Protein AF-A0A426WXV1-F1 (afdb_monomer)

pLDDT: mean 78.18, std 16.35, range [43.47, 95.5]

Sequence (151 aa):
MSLWDSTRVLRLRVAGAPTAARAALALLRAVDARAPWMRVPSIRDIFRPFGVYIMYGLHMAGPEGPRLMRSLCRLAHNAAVADENCAAVVAELGRGDPVRAAVPHWKRFSCEEDVWCMKRLSAGGDDAIHGDDWLASPATTDVIFVDPREF

Radius of gyration: 18.79 Å; Cα contacts (8 Å, |Δi|>4): 158; chains: 1; bounding box: 57×29×45 Å

Secondary structure (DSSP, 8-state):
-EEEE-TTT--B---S--HHHHHHHHHHHHHHHH-GGG-------TTS-BEEEEEES----STTHHHHHHHHHHHHHHHHHH-TTEEEEEE---TT-GGGGTS---TTTS-TT-------S--S-----SS--GGG-----S-----TT--

Mean predicted aligned error: 10.29 Å

Nearest PDB structures (foldseek):
  4eui-assembly1_C  TM=2.446E-01  e=1.240E+00  Homo sapiens
  4tru-assembly1_C  TM=2.749E-01  e=1.418E+00  Homo sapiens
  4z1t-assembly1_B  TM=2.520E-01  e=2.268E+00  Homo sapiens
  6bg6-assembly1_C  TM=2.443E-01  e=2.593E+00  Homo sapiens
  4etg-assembly1_C  TM=2.544E-01  e=2.593E+00  Homo sapiens

Solvent-accessible surface area (backbone atoms only — not comparable to full-atom values): 9735 Å² total; per-residue (Å²): 103,50,79,44,84,34,49,89,82,42,72,48,60,62,72,90,72,54,69,68,58,54,50,52,53,52,47,53,42,56,44,34,76,73,40,63,90,71,67,57,84,86,65,59,75,54,72,44,80,27,11,36,33,42,42,32,62,76,80,67,66,75,92,60,21,51,61,52,48,38,52,50,53,48,50,54,49,54,54,39,70,73,33,90,57,32,60,48,78,48,67,82,73,34,94,63,24,75,55,60,83,34,57,89,72,56,75,91,78,50,58,99,74,71,74,82,82,80,74,80,90,76,88,81,77,98,70,95,72,80,93,76,60,72,90,69,60,72,94,81,59,44,64,63,87,65,72,85,78,84,114

InterPro domains:
  IPR052810 Plant N-acetyltransferase [PTHR47370] (1-151)

Structure (mmCIF, N/CA/C/O backbone):
data_AF-A0A426WXV1-F1
#
_entry.id   AF-A0A426WXV1-F1
#
loop_
_atom_site.group_PDB
_atom_site.id
_atom_site.type_symbol
_atom_site.label_atom_id
_atom_site.label_alt_i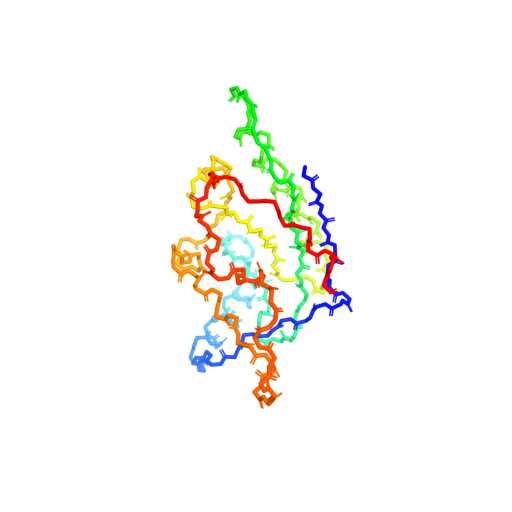d
_atom_site.label_comp_id
_atom_site.label_asym_id
_atom_site.label_entity_id
_atom_site.label_seq_id
_atom_site.pdbx_PDB_ins_code
_atom_site.Cartn_x
_atom_site.Cartn_y
_atom_site.Cartn_z
_atom_site.occupancy
_atom_site.B_iso_or_equiv
_atom_site.auth_seq_id
_atom_site.auth_comp_id
_atom_site.auth_asym_id
_atom_site.auth_atom_id
_atom_site.pdbx_PDB_model_num
ATOM 1 N N . MET A 1 1 ? 4.606 -8.515 -12.592 1.00 87.94 1 MET A N 1
ATOM 2 C CA . MET A 1 1 ? 3.983 -8.163 -11.302 1.00 87.94 1 MET A CA 1
ATOM 3 C C . MET A 1 1 ? 3.273 -9.375 -10.753 1.00 87.94 1 MET A C 1
ATOM 5 O O . MET A 1 1 ? 2.422 -9.930 -11.442 1.00 87.94 1 MET A O 1
ATOM 9 N N . SER A 1 2 ? 3.583 -9.705 -9.509 1.00 91.25 2 SER A N 1
ATOM 10 C CA . SER A 1 2 ? 2.858 -10.677 -8.702 1.00 91.25 2 SER A CA 1
ATOM 11 C C . SER A 1 2 ? 2.225 -9.970 -7.503 1.00 91.25 2 SER A C 1
ATOM 13 O O . SER A 1 2 ? 2.731 -8.946 -7.039 1.00 91.25 2 SER A O 1
ATOM 15 N N . LEU A 1 3 ? 1.102 -10.502 -7.025 1.00 93.69 3 LEU A N 1
ATOM 16 C CA . LEU A 1 3 ? 0.391 -10.013 -5.848 1.00 93.69 3 LEU A CA 1
ATOM 17 C C . LEU A 1 3 ? 0.352 -11.140 -4.823 1.00 93.69 3 LEU A C 1
ATOM 19 O O . LEU A 1 3 ? -0.181 -12.211 -5.111 1.00 93.69 3 LEU A O 1
ATOM 23 N N . TRP A 1 4 ? 0.940 -10.913 -3.656 1.00 93.00 4 TRP A N 1
ATOM 24 C CA . TRP A 1 4 ? 0.931 -11.878 -2.568 1.00 93.00 4 TRP A CA 1
ATOM 25 C C . TRP A 1 4 ? -0.047 -11.447 -1.479 1.00 93.00 4 TRP A C 1
ATOM 27 O O . TRP A 1 4 ? 0.044 -10.338 -0.950 1.00 93.00 4 TRP A O 1
ATOM 37 N N . ASP A 1 5 ? -0.978 -12.340 -1.150 1.00 93.50 5 ASP A N 1
ATOM 38 C CA . ASP A 1 5 ? -1.827 -12.222 0.029 1.00 93.50 5 ASP A CA 1
ATOM 39 C C . ASP A 1 5 ? -1.022 -12.619 1.272 1.00 93.50 5 ASP A C 1
ATOM 41 O O . ASP A 1 5 ? -0.830 -13.804 1.557 1.00 93.50 5 ASP A O 1
ATOM 45 N N . SER A 1 6 ? -0.556 -11.617 2.020 1.00 91.12 6 SER A N 1
ATOM 46 C CA . SER A 1 6 ? 0.135 -11.835 3.288 1.00 91.12 6 SER A CA 1
ATOM 47 C C . SER A 1 6 ? -0.796 -11.692 4.495 1.00 91.12 6 SER A C 1
ATOM 49 O O . SER A 1 6 ? -0.312 -11.704 5.623 1.00 91.12 6 SER A O 1
ATOM 51 N N . THR A 1 7 ? -2.118 -11.566 4.321 1.00 91.56 7 THR A N 1
ATOM 52 C CA . THR A 1 7 ? -3.062 -11.265 5.421 1.00 91.56 7 THR A CA 1
ATOM 53 C C . THR A 1 7 ? -3.122 -12.353 6.496 1.00 91.56 7 THR A C 1
ATOM 55 O O . THR A 1 7 ? -3.464 -12.082 7.652 1.00 91.56 7 THR A O 1
ATOM 58 N N . ARG A 1 8 ? -2.774 -13.590 6.126 1.00 88.00 8 ARG A N 1
ATOM 59 C CA . ARG A 1 8 ? -2.739 -14.753 7.025 1.00 88.00 8 ARG A CA 1
ATOM 60 C C . ARG A 1 8 ? -1.425 -14.900 7.785 1.00 88.00 8 ARG A C 1
ATOM 62 O O . ARG A 1 8 ? -1.417 -15.534 8.835 1.00 88.00 8 ARG A O 1
ATOM 69 N N . VAL A 1 9 ? -0.343 -14.337 7.255 1.00 88.75 9 VAL A N 1
ATOM 70 C CA . VAL A 1 9 ? 1.020 -14.514 7.779 1.00 88.75 9 VAL A CA 1
ATOM 71 C C . VAL A 1 9 ? 1.487 -13.258 8.512 1.00 88.75 9 VAL A C 1
ATOM 73 O O . VAL A 1 9 ? 2.048 -13.341 9.600 1.00 88.75 9 VAL A O 1
ATOM 76 N N . LEU A 1 10 ? 1.189 -12.081 7.959 1.00 85.25 10 LEU A N 1
ATOM 77 C CA . LEU A 1 10 ? 1.592 -10.784 8.483 1.00 85.25 10 LEU A CA 1
ATOM 78 C C . LEU A 1 10 ? 0.374 -10.005 8.977 1.00 85.25 10 LEU A C 1
ATOM 80 O O . LEU A 1 10 ? -0.579 -9.755 8.237 1.00 85.25 10 LEU A O 1
ATOM 84 N N . ARG A 1 11 ? 0.442 -9.565 10.237 1.00 89.56 11 ARG A N 1
ATOM 85 C CA . ARG A 1 11 ? -0.512 -8.615 10.813 1.00 89.56 11 ARG A CA 1
ATOM 86 C C . ARG A 1 11 ? 0.207 -7.373 11.293 1.00 89.56 11 ARG A C 1
ATOM 88 O O . ARG A 1 11 ? 1.046 -7.427 12.187 1.00 89.56 11 ARG A O 1
ATOM 95 N N . LEU A 1 12 ? -0.173 -6.248 10.713 1.00 87.50 12 LEU A N 1
ATOM 96 C CA . LEU A 1 12 ? 0.340 -4.933 11.041 1.00 87.50 12 LEU A CA 1
ATOM 97 C C . LEU A 1 12 ? -0.630 -4.215 11.974 1.00 87.50 12 LEU A C 1
ATOM 99 O O . LEU A 1 12 ? -1.838 -4.451 11.966 1.00 87.50 12 LEU A O 1
ATOM 103 N N . ARG A 1 13 ? -0.093 -3.315 12.793 1.00 85.69 13 ARG A N 1
ATOM 104 C CA . ARG A 1 13 ? -0.880 -2.411 13.629 1.00 85.69 13 ARG A CA 1
ATOM 105 C C . ARG A 1 13 ? -0.146 -1.092 13.756 1.00 85.69 13 ARG A C 1
ATOM 107 O O . ARG A 1 13 ? 1.021 -1.067 14.136 1.00 85.69 13 ARG A O 1
ATOM 114 N N . VAL A 1 14 ? -0.854 0.011 13.535 1.00 83.44 14 VAL A N 1
ATOM 115 C CA . VAL A 1 14 ? -0.291 1.339 13.785 1.00 83.44 14 VAL A CA 1
ATOM 116 C C . VAL A 1 14 ? -0.293 1.627 15.289 1.00 83.44 14 VAL A C 1
ATOM 118 O O . VAL A 1 14 ? -1.343 1.830 15.912 1.00 83.44 14 VAL A O 1
ATOM 121 N N . ALA A 1 15 ? 0.900 1.648 15.880 1.00 81.31 15 ALA A N 1
ATOM 122 C CA . ALA A 1 15 ? 1.138 2.079 17.254 1.00 81.31 15 ALA A CA 1
ATOM 123 C C . ALA A 1 15 ? 1.534 3.568 17.307 1.00 81.31 15 ALA A C 1
ATOM 125 O O . ALA A 1 15 ? 1.842 4.180 16.291 1.00 81.31 15 ALA A O 1
ATOM 126 N N . GLY A 1 16 ? 1.472 4.185 18.490 1.00 82.56 16 GLY A N 1
ATOM 127 C CA . GLY A 1 16 ? 1.998 5.545 18.702 1.00 82.56 16 GLY A CA 1
ATOM 128 C C . GLY A 1 16 ? 1.160 6.719 18.169 1.00 82.56 16 GLY A C 1
ATOM 129 O O . GLY A 1 16 ? 1.441 7.857 18.522 1.00 82.56 16 GLY A O 1
ATOM 130 N N . ALA A 1 17 ? 0.097 6.488 17.390 1.00 84.56 17 ALA A N 1
ATOM 131 C CA . ALA A 1 17 ? -0.767 7.583 16.931 1.00 84.56 17 ALA A CA 1
ATOM 132 C C . ALA A 1 17 ? -1.475 8.311 18.102 1.00 84.56 17 ALA A C 1
ATOM 134 O O . ALA A 1 17 ? -1.960 7.643 19.026 1.00 84.56 17 ALA A O 1
ATOM 135 N N . PRO A 1 18 ? -1.607 9.651 18.072 1.00 88.56 18 PRO A N 1
ATOM 136 C CA . PRO A 1 18 ? -2.327 10.393 19.104 1.00 88.56 18 PRO A CA 1
ATOM 137 C C . PRO A 1 18 ? -3.824 10.050 19.092 1.00 88.56 18 PRO A C 1
ATOM 139 O O . PRO A 1 18 ? -4.411 9.757 18.047 1.00 88.56 18 PRO A O 1
ATOM 142 N N . THR A 1 19 ? -4.471 10.099 20.260 1.00 88.62 19 THR A N 1
ATOM 143 C CA . THR A 1 19 ? -5.903 9.773 20.421 1.00 88.62 19 THR A CA 1
ATOM 144 C C . THR A 1 19 ? -6.798 10.642 19.542 1.00 88.62 19 THR A C 1
ATOM 146 O O . THR A 1 19 ? -7.729 10.122 18.929 1.00 88.62 19 THR A O 1
ATOM 149 N N . ALA A 1 20 ? -6.463 11.926 19.398 1.00 89.31 20 ALA A N 1
ATOM 150 C CA . ALA A 1 20 ? -7.153 12.850 18.503 1.00 89.31 20 ALA A CA 1
ATOM 151 C C . ALA A 1 20 ? -7.119 12.384 17.036 1.00 89.31 20 ALA A C 1
ATOM 153 O O . ALA A 1 20 ? -8.150 12.393 16.368 1.00 89.31 20 ALA A O 1
ATOM 154 N N . ALA A 1 21 ? -5.973 11.895 16.545 1.00 87.25 21 ALA A N 1
ATOM 155 C CA . ALA A 1 21 ? -5.867 11.370 15.182 1.00 87.25 21 ALA A CA 1
ATOM 156 C C . ALA A 1 21 ? -6.687 10.085 14.999 1.00 87.25 21 ALA A C 1
ATOM 158 O O . ALA A 1 21 ? -7.372 9.931 13.987 1.00 87.25 21 ALA A O 1
ATOM 159 N N . ARG A 1 22 ? -6.682 9.186 15.997 1.00 88.69 22 ARG A N 1
ATOM 160 C CA . ARG A 1 22 ? -7.533 7.982 15.975 1.00 88.69 22 ARG A CA 1
ATOM 161 C C . ARG A 1 22 ? -9.017 8.340 15.903 1.00 88.69 22 ARG A C 1
ATOM 163 O O . ARG A 1 22 ? -9.744 7.755 15.103 1.00 88.69 22 ARG A O 1
ATOM 170 N N . ALA A 1 23 ? -9.453 9.309 16.710 1.00 89.81 23 ALA A N 1
ATOM 171 C CA . ALA A 1 23 ? -10.834 9.784 16.737 1.00 89.81 23 ALA A CA 1
ATOM 172 C C . ALA A 1 23 ? -11.237 10.462 15.419 1.00 89.81 23 ALA A C 1
ATOM 174 O O . ALA A 1 23 ? -12.297 10.155 14.880 1.00 89.81 23 ALA A O 1
ATOM 175 N N . ALA A 1 24 ? -10.374 11.312 14.854 1.00 88.81 24 ALA A N 1
ATOM 176 C CA . ALA A 1 24 ? -10.614 11.956 13.564 1.00 88.81 24 ALA A CA 1
ATOM 177 C C . ALA A 1 24 ? -10.779 10.929 12.430 1.00 88.81 24 ALA A C 1
ATOM 179 O O . ALA A 1 24 ? -11.725 11.012 11.652 1.00 88.81 24 ALA A O 1
ATOM 180 N N . LEU A 1 25 ? -9.914 9.910 12.369 1.00 88.75 25 LEU A N 1
ATOM 181 C CA . LEU A 1 25 ? -10.022 8.832 11.380 1.00 88.75 25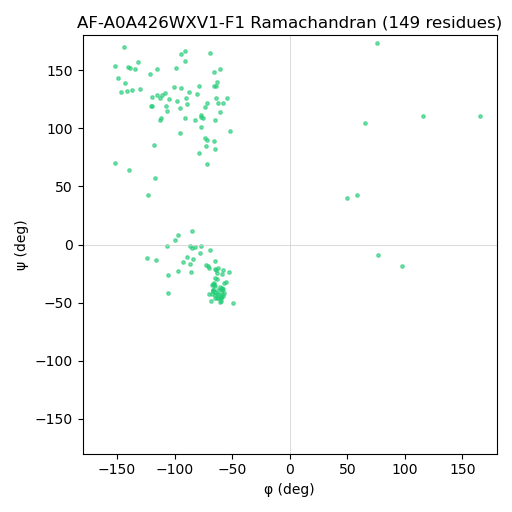 LEU A CA 1
ATOM 182 C C . LEU A 1 25 ? -11.253 7.944 11.603 1.00 88.75 25 LEU A C 1
ATOM 184 O O . LEU A 1 25 ? -11.863 7.483 10.641 1.00 88.75 25 LEU A O 1
ATOM 188 N N . ALA A 1 26 ? -11.657 7.703 12.852 1.00 88.69 26 ALA A N 1
ATOM 189 C CA . ALA A 1 26 ? -12.914 7.016 13.145 1.00 88.69 26 ALA A CA 1
ATOM 190 C C . ALA A 1 26 ? -14.134 7.829 12.678 1.00 88.69 26 ALA A C 1
ATOM 192 O O . ALA A 1 26 ? -15.054 7.262 12.089 1.00 88.69 26 ALA A O 1
ATOM 193 N N . LEU A 1 27 ? -14.115 9.151 12.876 1.00 89.12 27 LEU A N 1
ATOM 194 C CA . LEU A 1 27 ? -15.169 10.047 12.409 1.00 89.12 27 LEU A CA 1
ATOM 195 C C . LEU A 1 27 ? -15.240 10.080 10.879 1.00 89.12 27 LEU A C 1
ATOM 197 O O . LEU A 1 27 ? -16.326 9.929 10.329 1.00 89.12 27 LEU A O 1
ATOM 201 N N . LEU A 1 28 ? -14.100 10.205 10.191 1.00 87.56 28 LEU A N 1
ATOM 202 C CA . LEU A 1 28 ? -14.045 10.183 8.725 1.00 87.56 28 LEU A CA 1
ATOM 203 C C . LEU A 1 28 ? -14.649 8.895 8.152 1.00 87.56 28 LEU A C 1
ATOM 205 O O . LEU A 1 28 ? -15.439 8.962 7.217 1.00 87.56 28 LEU A O 1
ATOM 209 N N . ARG A 1 29 ? -14.359 7.738 8.761 1.00 88.44 29 ARG A N 1
ATOM 210 C CA . ARG A 1 29 ? -14.976 6.456 8.381 1.00 88.44 29 ARG A CA 1
ATOM 211 C C . ARG A 1 29 ? -16.485 6.432 8.610 1.00 88.44 29 ARG A C 1
ATOM 213 O O . ARG A 1 29 ? -17.227 5.929 7.775 1.00 88.44 29 ARG A O 1
ATOM 220 N N . ALA A 1 30 ? -16.949 6.969 9.738 1.00 87.75 30 ALA A N 1
ATOM 221 C CA . ALA A 1 30 ? -18.377 7.031 10.042 1.00 87.75 30 ALA A CA 1
ATOM 222 C C . ALA A 1 30 ? -19.137 7.949 9.073 1.00 87.75 30 ALA A C 1
ATOM 224 O O . ALA A 1 30 ? -20.288 7.663 8.738 1.00 87.75 30 ALA A O 1
ATOM 225 N N . VAL A 1 31 ? -18.494 9.034 8.637 1.00 87.06 31 VAL A N 1
ATOM 226 C CA . VAL A 1 31 ? -19.013 9.957 7.627 1.00 87.06 31 VAL A CA 1
ATOM 227 C C . VAL A 1 31 ? -19.061 9.283 6.259 1.00 87.06 31 VAL A C 1
ATOM 229 O O . VAL A 1 31 ? -20.111 9.310 5.628 1.00 87.06 31 VAL A O 1
ATOM 232 N N . ASP A 1 32 ? -17.980 8.631 5.834 1.00 86.31 32 ASP A N 1
ATOM 233 C CA . ASP A 1 32 ? -17.919 7.911 4.557 1.00 86.31 32 ASP A CA 1
ATOM 234 C C . ASP A 1 32 ? -19.007 6.826 4.457 1.00 86.31 32 ASP A C 1
ATOM 236 O O . ASP A 1 32 ? -19.761 6.773 3.487 1.00 86.31 32 ASP A O 1
ATOM 240 N N . ALA A 1 33 ? -19.201 6.051 5.531 1.00 84.44 33 ALA A N 1
ATOM 241 C CA . ALA A 1 33 ? -20.236 5.019 5.601 1.00 84.44 33 ALA A CA 1
ATOM 242 C C . ALA A 1 33 ? -21.677 5.566 5.553 1.00 84.44 33 ALA A C 1
ATOM 244 O O . ALA A 1 33 ? -22.586 4.864 5.114 1.00 84.44 33 ALA A O 1
ATOM 245 N N . ARG A 1 34 ? -21.913 6.797 6.033 1.00 86.94 34 ARG A N 1
ATOM 246 C CA . ARG A 1 34 ? -23.253 7.416 6.092 1.00 86.94 34 ARG A CA 1
ATOM 247 C C . ARG A 1 34 ? -23.553 8.353 4.927 1.00 86.94 34 ARG A C 1
ATOM 249 O O . ARG A 1 34 ? -24.722 8.616 4.658 1.00 86.94 34 ARG A O 1
ATOM 256 N N . ALA A 1 35 ? -22.524 8.873 4.273 1.00 84.44 35 ALA A N 1
ATOM 257 C CA . ALA A 1 35 ? -22.633 9.885 3.236 1.00 84.44 35 ALA A CA 1
ATOM 258 C C . ALA A 1 35 ? -21.667 9.602 2.070 1.00 84.44 35 ALA A C 1
ATOM 260 O O . ALA A 1 35 ? -20.789 10.422 1.781 1.00 84.44 35 ALA A O 1
ATOM 261 N N . PRO A 1 36 ? -21.847 8.479 1.345 1.00 77.31 36 PRO A N 1
ATOM 262 C CA . PRO A 1 36 ? -20.953 8.083 0.252 1.00 77.31 36 PRO A CA 1
ATOM 263 C C . PRO A 1 36 ? -20.931 9.100 -0.904 1.00 77.31 36 PRO A C 1
ATOM 265 O O . PRO A 1 36 ? -19.974 9.163 -1.676 1.00 77.31 36 PRO A O 1
ATOM 268 N N . TRP A 1 37 ? -21.953 9.960 -1.011 1.00 82.38 37 TRP A N 1
ATOM 269 C CA . TRP A 1 37 ? -21.994 11.055 -1.987 1.00 82.38 37 TRP A CA 1
ATOM 270 C C . TRP A 1 37 ? -20.913 12.121 -1.757 1.00 82.38 37 TRP A C 1
ATOM 272 O O . TRP A 1 37 ? -20.568 12.835 -2.696 1.00 82.38 37 TRP A O 1
ATOM 282 N N . MET A 1 38 ? -20.351 12.222 -0.545 1.00 78.56 38 MET A N 1
ATOM 283 C CA . MET A 1 38 ? -19.277 13.172 -0.238 1.00 78.56 38 MET A CA 1
ATOM 284 C C . MET A 1 38 ? -17.899 12.719 -0.736 1.00 78.56 38 MET A C 1
ATOM 286 O O . MET A 1 38 ? -16.963 13.514 -0.688 1.00 78.56 38 MET A O 1
ATOM 290 N N . ARG A 1 39 ? -17.768 11.480 -1.244 1.00 73.31 39 ARG A N 1
ATOM 291 C CA . ARG A 1 39 ? -16.522 10.932 -1.819 1.00 73.31 39 ARG A CA 1
ATOM 292 C C . ARG A 1 39 ? -15.301 11.134 -0.914 1.00 73.31 39 ARG A C 1
ATOM 294 O O . ARG A 1 39 ? -14.211 11.461 -1.388 1.00 73.31 39 ARG A O 1
ATOM 301 N N . VAL A 1 40 ? -15.492 10.965 0.394 1.00 74.19 40 VAL A N 1
ATOM 302 C CA . VAL A 1 40 ? -14.389 11.013 1.355 1.00 74.19 40 VAL A CA 1
ATOM 303 C C . VAL A 1 40 ? -13.456 9.837 1.043 1.00 74.19 40 VAL A C 1
ATOM 305 O O . VAL A 1 40 ? -13.934 8.742 0.754 1.00 74.19 40 VAL A O 1
ATOM 308 N N . PRO A 1 41 ? -12.124 10.020 1.037 1.00 67.19 41 PRO A N 1
ATOM 309 C CA . PRO A 1 41 ? -11.215 8.901 0.836 1.00 67.19 41 PRO A CA 1
ATOM 310 C C . PRO A 1 41 ? -11.420 7.867 1.951 1.00 67.19 41 PRO A C 1
ATOM 312 O O . PRO A 1 41 ? -11.148 8.142 3.119 1.00 67.19 41 PRO A O 1
ATOM 315 N N . SER A 1 42 ? -11.909 6.682 1.580 1.00 66.50 42 SER A N 1
ATOM 316 C CA . SER A 1 42 ? -12.140 5.566 2.498 1.00 66.50 42 SER A CA 1
ATOM 317 C C . SER A 1 42 ? -10.808 5.071 3.063 1.00 66.50 42 SER A C 1
ATOM 319 O O . SER A 1 42 ? -10.025 4.415 2.374 1.00 66.50 42 SER A O 1
ATOM 321 N N . ILE A 1 43 ? -10.559 5.362 4.338 1.00 75.00 43 ILE A N 1
ATOM 322 C CA . ILE A 1 43 ? -9.417 4.830 5.088 1.00 75.00 43 ILE A CA 1
ATOM 323 C C . ILE A 1 43 ? -9.914 3.640 5.906 1.00 75.00 43 ILE A C 1
ATOM 325 O O . ILE A 1 43 ? -10.844 3.778 6.697 1.00 75.00 43 ILE A O 1
ATOM 329 N N . ARG A 1 44 ? -9.308 2.463 5.726 1.00 83.00 44 ARG A N 1
ATOM 330 C CA . ARG A 1 44 ? -9.636 1.256 6.506 1.00 83.00 44 ARG A CA 1
ATOM 331 C C . ARG A 1 44 ? -9.179 1.410 7.963 1.00 83.00 44 ARG A C 1
ATOM 333 O O . ARG A 1 44 ? -8.405 2.308 8.296 1.00 83.00 44 ARG A O 1
ATOM 340 N N . ASP A 1 45 ? -9.670 0.556 8.862 1.00 84.44 45 ASP A N 1
ATOM 341 C CA . ASP A 1 45 ? -9.267 0.608 10.275 1.00 84.44 45 ASP A CA 1
ATOM 342 C C . ASP A 1 45 ? -7.834 0.100 10.493 1.00 84.44 45 ASP A C 1
ATOM 344 O O . ASP A 1 45 ? -7.617 -1.053 10.852 1.00 84.44 45 ASP A O 1
ATOM 348 N N . ILE A 1 46 ? -6.848 0.975 10.315 1.00 85.31 46 ILE A N 1
ATOM 349 C CA . ILE A 1 46 ? -5.425 0.651 10.507 1.00 85.31 46 ILE A CA 1
ATOM 350 C C . ILE A 1 46 ? -4.989 0.598 11.988 1.00 85.31 46 ILE A C 1
ATOM 352 O O . ILE A 1 46 ? -3.821 0.347 12.293 1.00 85.31 46 ILE A O 1
ATOM 356 N N . PHE A 1 47 ? -5.897 0.865 12.939 1.00 85.75 47 PHE A N 1
ATOM 357 C CA . PHE A 1 47 ? -5.586 0.834 14.378 1.00 85.75 47 PHE A CA 1
ATOM 358 C C . PHE A 1 47 ? -5.877 -0.515 15.037 1.00 85.75 47 PHE A C 1
ATOM 360 O O . PHE A 1 47 ? -5.392 -0.777 16.146 1.00 85.75 47 PHE A O 1
ATOM 367 N N . ARG A 1 48 ? -6.645 -1.371 14.361 1.00 85.62 48 ARG A N 1
ATOM 368 C CA . ARG A 1 48 ? -6.782 -2.795 14.682 1.00 85.62 48 ARG A CA 1
ATOM 369 C C . ARG A 1 48 ? -5.732 -3.590 13.901 1.00 85.62 48 ARG A C 1
ATOM 371 O O . ARG A 1 48 ? -5.237 -3.073 12.909 1.00 85.62 48 ARG A O 1
ATOM 378 N N . PRO A 1 49 ? -5.361 -4.807 14.330 1.00 89.94 49 PRO A N 1
ATOM 379 C CA . PRO A 1 49 ? -4.508 -5.667 13.518 1.00 89.94 49 PRO A CA 1
ATOM 380 C C . PRO A 1 49 ? -5.111 -5.865 12.122 1.00 89.94 49 PRO A C 1
ATOM 382 O O . PRO A 1 49 ? -6.271 -6.262 12.016 1.00 89.94 49 PRO A O 1
ATOM 385 N N . PHE A 1 50 ? -4.334 -5.588 11.080 1.00 90.62 50 PHE A N 1
ATOM 386 C CA . PHE A 1 50 ? -4.748 -5.699 9.684 1.00 90.62 50 PHE A CA 1
ATOM 387 C C . PHE A 1 50 ? -3.681 -6.411 8.854 1.00 90.62 50 PHE A C 1
ATOM 389 O O . PHE A 1 50 ? -2.492 -6.346 9.159 1.00 90.62 50 PHE A O 1
ATOM 396 N N . GLY A 1 51 ? -4.112 -7.095 7.804 1.00 92.56 51 GLY A N 1
ATOM 397 C CA . GLY A 1 51 ? -3.241 -7.671 6.795 1.00 92.56 51 GLY A CA 1
ATOM 398 C C . GLY A 1 51 ? -2.988 -6.708 5.638 1.00 92.56 51 GLY A C 1
ATOM 399 O O . GLY A 1 51 ? -3.675 -5.693 5.472 1.00 92.56 51 GLY A O 1
ATOM 400 N N . VAL A 1 52 ? -2.000 -7.046 4.820 1.00 92.62 52 VAL A N 1
ATOM 401 C CA . VAL A 1 52 ? -1.653 -6.290 3.617 1.00 92.62 52 VAL A CA 1
ATOM 402 C C . VAL A 1 52 ? -1.504 -7.221 2.433 1.00 92.62 52 VAL A C 1
ATOM 404 O O . VAL A 1 52 ? -1.246 -8.411 2.597 1.00 92.62 52 VAL A O 1
ATOM 407 N N . TYR A 1 53 ? -1.669 -6.672 1.239 1.00 93.94 53 TYR A N 1
ATOM 408 C CA . TYR A 1 53 ? -1.234 -7.332 0.017 1.00 93.94 53 TYR A CA 1
ATOM 409 C C . TYR A 1 53 ? 0.087 -6.730 -0.428 1.00 93.94 53 TYR A C 1
ATOM 411 O O . TYR A 1 53 ? 0.246 -5.508 -0.431 1.00 93.94 53 TYR A O 1
ATOM 419 N N . ILE A 1 54 ? 1.020 -7.588 -0.821 1.00 92.75 54 ILE A N 1
ATOM 420 C CA . ILE A 1 54 ? 2.356 -7.172 -1.234 1.00 92.75 54 ILE A CA 1
ATOM 421 C C . ILE A 1 54 ? 2.465 -7.326 -2.748 1.00 92.75 54 ILE A C 1
ATOM 423 O O . ILE A 1 54 ? 2.311 -8.419 -3.297 1.00 92.75 54 ILE A O 1
ATOM 427 N N . MET A 1 55 ? 2.704 -6.212 -3.430 1.00 92.56 55 MET A N 1
ATOM 428 C CA . MET A 1 55 ? 3.028 -6.165 -4.850 1.00 92.56 55 MET A CA 1
ATOM 429 C C . MET A 1 55 ? 4.543 -6.255 -5.020 1.00 92.56 55 MET A C 1
ATOM 431 O O . MET A 1 55 ? 5.275 -5.441 -4.465 1.00 92.56 55 MET A O 1
ATOM 435 N N . TYR A 1 56 ? 5.003 -7.212 -5.821 1.00 90.44 56 TYR A N 1
ATOM 436 C CA . TYR A 1 56 ? 6.427 -7.429 -6.090 1.00 90.44 56 TYR A CA 1
ATOM 437 C C . TYR A 1 56 ? 6.653 -7.863 -7.544 1.00 90.44 56 TYR A C 1
ATOM 439 O O . TYR A 1 56 ? 5.705 -8.113 -8.304 1.00 90.44 56 TYR A O 1
ATOM 447 N N . GLY A 1 57 ? 7.917 -7.890 -7.975 1.00 87.75 57 GLY A N 1
ATOM 448 C CA . GLY A 1 57 ? 8.263 -8.122 -9.382 1.00 87.75 57 GLY A CA 1
ATOM 449 C C . GLY A 1 57 ? 7.629 -7.090 -10.308 1.00 87.75 57 GLY A C 1
ATOM 450 O O . GLY A 1 57 ? 7.017 -7.432 -11.331 1.00 87.75 57 GLY A O 1
ATOM 451 N N . LEU A 1 58 ? 7.675 -5.829 -9.884 1.00 89.81 58 LEU A N 1
ATOM 452 C CA . LEU A 1 58 ? 7.171 -4.710 -10.654 1.00 89.81 58 LEU A CA 1
ATOM 453 C C . LEU A 1 58 ? 8.213 -4.331 -11.701 1.00 89.81 58 LEU A C 1
ATOM 455 O O . LEU A 1 58 ? 9.387 -4.165 -11.404 1.00 89.81 58 LEU A O 1
ATOM 459 N N . HIS A 1 59 ? 7.766 -4.217 -12.942 1.00 89.81 59 HIS A N 1
ATOM 460 C CA . HIS A 1 59 ? 8.603 -3.809 -14.054 1.00 89.81 59 HIS A CA 1
ATOM 461 C C . HIS A 1 59 ? 7.734 -3.059 -15.059 1.00 89.81 59 HIS A C 1
ATOM 463 O O . HIS A 1 59 ? 6.567 -3.409 -15.264 1.00 89.81 59 HIS A O 1
ATOM 469 N N . MET A 1 60 ? 8.297 -2.027 -15.678 1.00 90.44 60 MET A N 1
ATOM 470 C CA . MET A 1 60 ? 7.661 -1.266 -16.748 1.00 90.44 60 MET A CA 1
ATOM 471 C C . MET A 1 60 ? 8.620 -1.137 -17.920 1.00 90.44 60 MET A C 1
ATOM 473 O O . MET A 1 60 ? 9.766 -0.738 -17.741 1.00 90.44 60 MET A O 1
ATOM 477 N N . ALA A 1 61 ? 8.109 -1.391 -19.120 1.00 89.62 61 ALA A N 1
ATOM 478 C CA . ALA A 1 61 ? 8.821 -1.170 -20.367 1.00 89.62 61 ALA A CA 1
ATOM 479 C C . ALA A 1 61 ? 7.869 -0.602 -21.425 1.00 89.62 61 ALA A C 1
ATOM 481 O O . ALA A 1 61 ? 6.662 -0.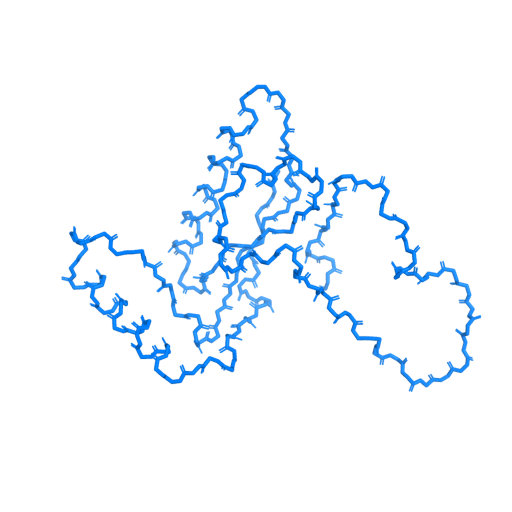856 -21.402 1.00 89.62 61 ALA A O 1
ATOM 482 N N . GLY A 1 62 ? 8.434 0.153 -22.367 1.00 93.44 62 GLY A N 1
ATOM 483 C CA . GLY A 1 62 ? 7.702 0.739 -23.486 1.00 93.44 62 GLY A CA 1
ATOM 484 C C . GLY A 1 62 ? 6.839 1.960 -23.124 1.00 93.44 62 GLY A C 1
ATOM 485 O O . GLY A 1 62 ? 6.683 2.309 -21.952 1.00 93.44 62 GLY A O 1
ATOM 486 N N . PRO A 1 63 ? 6.260 2.622 -24.142 1.00 94.06 63 PRO A N 1
ATOM 487 C CA . PRO A 1 63 ? 5.526 3.880 -23.973 1.00 94.06 63 PRO A CA 1
ATOM 488 C C . PRO A 1 63 ? 4.234 3.726 -23.153 1.00 94.06 63 PRO A C 1
ATOM 490 O O . PRO A 1 63 ? 3.886 4.612 -22.377 1.00 94.06 63 PRO A O 1
ATOM 493 N N . GLU A 1 64 ? 3.554 2.580 -23.253 1.00 95.00 64 GLU A N 1
ATOM 494 C CA . GLU A 1 64 ? 2.329 2.295 -22.487 1.00 95.00 64 GLU A CA 1
ATOM 495 C C . GLU A 1 64 ? 2.607 1.737 -21.076 1.00 95.00 64 GLU A C 1
ATOM 497 O O . GLU A 1 64 ? 1.670 1.531 -20.297 1.00 95.00 64 GLU A O 1
ATOM 502 N N . GLY A 1 65 ? 3.877 1.517 -20.712 1.00 94.44 65 GLY A N 1
ATOM 503 C CA . GLY A 1 65 ? 4.288 0.932 -19.430 1.00 94.44 65 GLY A CA 1
ATOM 504 C C . GLY A 1 65 ? 3.637 1.595 -18.205 1.00 94.44 65 GLY A C 1
ATOM 505 O O . GLY A 1 65 ? 3.005 0.894 -17.409 1.00 94.44 65 GLY A O 1
ATOM 506 N N . PRO A 1 66 ? 3.674 2.937 -18.070 1.00 94.69 66 PRO A N 1
ATOM 507 C CA . PRO A 1 66 ? 3.039 3.636 -16.951 1.00 94.69 66 PRO A CA 1
ATOM 508 C C . PRO A 1 66 ? 1.522 3.433 -16.869 1.00 94.69 66 PRO A C 1
ATOM 510 O O . PRO A 1 66 ? 0.956 3.339 -15.778 1.00 94.69 66 PRO A O 1
ATOM 513 N N . ARG A 1 67 ? 0.834 3.360 -18.014 1.00 95.06 67 ARG A N 1
ATOM 514 C CA . ARG A 1 67 ? -0.618 3.143 -18.062 1.00 95.06 67 ARG A CA 1
ATOM 515 C C . ARG A 1 67 ? -0.974 1.719 -17.641 1.00 95.06 67 ARG A C 1
ATOM 517 O O . ARG A 1 67 ? -1.924 1.528 -16.874 1.00 95.06 67 ARG A O 1
ATOM 524 N N . LEU A 1 68 ? -0.206 0.737 -18.111 1.00 95.38 68 LEU A N 1
ATOM 525 C CA . LEU A 1 68 ? -0.371 -0.658 -17.718 1.00 95.38 68 LEU A CA 1
ATOM 526 C C . LEU A 1 68 ? -0.118 -0.833 -16.217 1.00 95.38 68 LEU A C 1
ATOM 528 O O . LEU A 1 68 ? -0.952 -1.413 -15.526 1.00 95.38 68 LEU A O 1
ATOM 532 N N . MET A 1 69 ? 0.958 -0.245 -15.687 1.00 95.50 69 MET A N 1
ATOM 533 C CA . MET A 1 69 ? 1.282 -0.314 -14.260 1.00 95.50 69 MET A CA 1
ATOM 534 C C . MET A 1 69 ? 0.177 0.268 -13.377 1.00 95.50 69 MET A C 1
ATOM 536 O O . MET A 1 69 ? -0.261 -0.386 -12.437 1.00 95.50 69 MET A O 1
ATOM 540 N N . ARG A 1 70 ? -0.373 1.443 -13.714 1.00 94.88 70 ARG A N 1
ATOM 541 C CA . ARG A 1 70 ? -1.522 2.007 -12.976 1.00 94.88 70 ARG A CA 1
ATOM 542 C C . ARG A 1 70 ? -2.739 1.083 -12.996 1.00 94.88 70 ARG A C 1
ATOM 544 O O . ARG A 1 70 ? -3.455 0.991 -12.000 1.00 94.88 70 ARG A O 1
ATOM 551 N N . SER A 1 71 ? -2.977 0.403 -14.116 1.00 95.25 71 SER A N 1
ATOM 552 C CA . SER A 1 71 ? -4.079 -0.559 -14.246 1.00 95.25 71 SER A CA 1
ATOM 553 C C . SER A 1 71 ? -3.857 -1.781 -13.350 1.00 95.25 71 SER A C 1
ATOM 555 O O . SER A 1 71 ? -4.792 -2.237 -12.696 1.00 95.25 71 SER A O 1
ATOM 557 N N . LEU A 1 72 ? -2.613 -2.251 -13.242 1.00 95.19 72 LEU A N 1
ATOM 558 C CA . LEU A 1 72 ? -2.222 -3.321 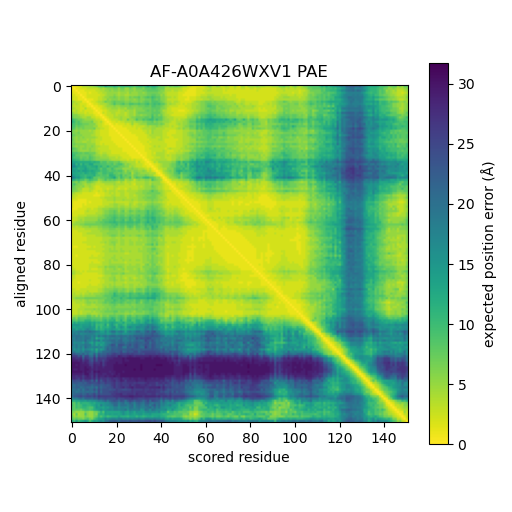-12.327 1.00 95.19 72 LEU A CA 1
ATOM 559 C C . LEU A 1 72 ? -2.325 -2.902 -10.850 1.00 95.19 72 LEU A C 1
ATOM 561 O O . LEU A 1 72 ? -2.886 -3.645 -10.048 1.00 95.19 72 LEU A O 1
ATOM 565 N N . CYS A 1 73 ? -1.890 -1.690 -10.489 1.00 94.00 73 CYS A N 1
ATOM 56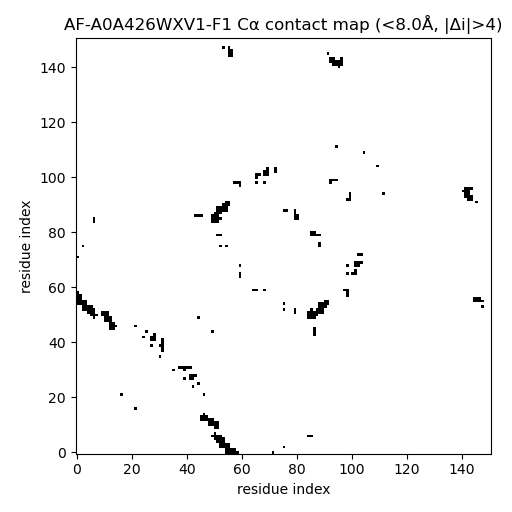6 C CA . CYS A 1 73 ? -2.107 -1.139 -9.147 1.00 94.00 73 CYS A CA 1
ATOM 567 C C . CYS A 1 73 ? -3.601 -1.059 -8.808 1.00 94.00 73 CYS A C 1
ATOM 569 O O . CYS A 1 73 ? -4.002 -1.357 -7.686 1.00 94.00 73 CYS A O 1
ATOM 571 N N . ARG A 1 74 ? -4.446 -0.694 -9.781 1.00 94.38 74 ARG A N 1
ATOM 572 C CA . ARG A 1 74 ? -5.902 -0.667 -9.599 1.00 94.38 74 ARG A CA 1
ATOM 573 C C . ARG A 1 74 ? -6.481 -2.067 -9.399 1.00 94.38 74 ARG A C 1
ATOM 575 O O . ARG A 1 74 ? -7.370 -2.230 -8.571 1.00 94.38 74 ARG A O 1
ATOM 582 N N . LEU A 1 75 ? -5.976 -3.068 -10.119 1.00 94.94 75 LEU A N 1
ATOM 583 C CA . LEU A 1 75 ? -6.357 -4.466 -9.920 1.00 94.94 75 LEU A CA 1
ATOM 584 C C . LEU A 1 75 ? -6.017 -4.932 -8.496 1.00 94.94 75 LEU A C 1
ATOM 586 O O . LEU A 1 75 ? -6.888 -5.456 -7.807 1.00 94.94 75 LEU A O 1
ATOM 590 N N . ALA A 1 76 ? -4.788 -4.678 -8.039 1.00 94.75 76 ALA A N 1
ATOM 591 C CA . ALA A 1 76 ? -4.351 -5.013 -6.684 1.00 94.75 76 ALA A CA 1
ATOM 592 C C . ALA A 1 76 ? -5.176 -4.286 -5.611 1.00 94.75 76 ALA A C 1
ATOM 594 O O . ALA A 1 76 ? -5.598 -4.897 -4.633 1.00 94.75 76 ALA A O 1
ATOM 595 N N . HIS A 1 77 ? -5.466 -3.001 -5.826 1.00 92.44 77 HIS A N 1
ATOM 596 C CA . HIS A 1 77 ? -6.334 -2.219 -4.950 1.00 92.44 77 HIS A CA 1
ATOM 597 C C . HIS A 1 77 ? -7.739 -2.820 -4.851 1.00 92.44 77 HIS A C 1
ATOM 599 O O . HIS A 1 77 ? -8.240 -3.007 -3.748 1.00 92.44 77 HIS A O 1
ATOM 605 N N . ASN A 1 78 ? -8.363 -3.162 -5.980 1.00 93.38 78 ASN A N 1
ATOM 606 C CA . ASN A 1 78 ? -9.699 -3.757 -5.982 1.00 93.38 78 ASN A CA 1
ATOM 607 C C . ASN A 1 78 ? -9.723 -5.111 -5.258 1.00 93.38 78 ASN A C 1
ATOM 609 O O . ASN A 1 78 ? -10.671 -5.388 -4.529 1.00 93.38 78 ASN A O 1
ATOM 613 N N . ALA A 1 79 ? -8.678 -5.928 -5.426 1.00 93.81 79 ALA A N 1
ATOM 614 C CA . ALA A 1 79 ? -8.539 -7.191 -4.706 1.00 93.81 79 ALA A CA 1
ATOM 615 C C . ALA A 1 79 ? -8.420 -6.965 -3.188 1.00 93.81 79 ALA A C 1
ATOM 617 O O . ALA A 1 79 ? -9.140 -7.593 -2.421 1.00 93.81 79 ALA A O 1
ATOM 618 N N . ALA A 1 80 ? -7.591 -6.009 -2.759 1.00 91.81 80 ALA A N 1
ATOM 619 C CA . ALA A 1 80 ? -7.449 -5.655 -1.347 1.00 91.81 80 ALA A CA 1
ATOM 620 C C . ALA A 1 80 ? -8.731 -5.056 -0.743 1.00 91.81 80 ALA A C 1
ATOM 622 O O . ALA A 1 80 ? -9.044 -5.316 0.411 1.00 91.81 80 ALA A O 1
ATOM 623 N N . VAL A 1 81 ? -9.498 -4.273 -1.509 1.00 89.81 81 VAL A N 1
ATOM 624 C CA . VAL A 1 81 ? -10.790 -3.721 -1.061 1.00 89.81 81 VAL A CA 1
ATOM 625 C C . VAL A 1 81 ? -11.835 -4.821 -0.853 1.00 89.81 81 VAL A C 1
ATOM 627 O O . VAL A 1 81 ? -12.663 -4.700 0.050 1.00 89.81 81 VAL A O 1
ATOM 630 N N . ALA A 1 82 ? -11.798 -5.880 -1.666 1.00 92.44 82 ALA A N 1
ATOM 631 C CA . ALA A 1 82 ? -12.693 -7.027 -1.536 1.00 92.44 82 ALA A CA 1
ATOM 632 C C . ALA A 1 82 ? -12.357 -7.929 -0.331 1.00 92.44 82 ALA A C 1
ATOM 634 O O . ALA A 1 82 ? -13.205 -8.714 0.088 1.00 92.44 82 ALA A O 1
ATOM 635 N N . ASP A 1 83 ? -11.153 -7.815 0.235 1.00 92.56 83 ASP A N 1
ATOM 636 C CA . ASP A 1 83 ? -10.708 -8.593 1.391 1.00 92.56 83 ASP A CA 1
ATOM 637 C C . ASP A 1 83 ? -10.918 -7.818 2.700 1.00 92.56 83 ASP A C 1
ATOM 639 O O . ASP A 1 83 ? -10.324 -6.768 2.956 1.00 92.56 83 ASP A O 1
ATOM 643 N N . GLU A 1 84 ? -11.764 -8.352 3.581 1.00 89.38 84 GLU A N 1
ATOM 644 C CA . GLU A 1 84 ? -12.058 -7.732 4.874 1.00 89.38 84 GLU A CA 1
ATOM 645 C C . GLU A 1 84 ? -10.838 -7.639 5.796 1.00 89.38 84 GLU A C 1
ATOM 647 O O . GLU A 1 84 ? -10.734 -6.697 6.586 1.00 89.38 84 GLU A O 1
ATOM 652 N N . ASN A 1 85 ? -9.896 -8.573 5.661 1.00 90.56 85 ASN A N 1
ATOM 653 C CA . ASN A 1 85 ? -8.690 -8.631 6.479 1.00 90.56 85 ASN A CA 1
ATOM 654 C C . ASN A 1 85 ? -7.582 -7.721 5.950 1.00 90.56 85 ASN A C 1
ATOM 656 O O . ASN A 1 85 ? -6.604 -7.491 6.661 1.00 90.56 85 ASN A O 1
ATOM 660 N N . CYS A 1 86 ? -7.720 -7.197 4.732 1.00 91.44 86 CYS A N 1
ATOM 661 C CA . CYS A 1 86 ? -6.736 -6.331 4.111 1.00 91.44 86 CYS A CA 1
ATOM 662 C C . CYS A 1 86 ? -7.085 -4.854 4.344 1.00 91.44 86 CYS A C 1
ATOM 664 O O . CYS A 1 86 ? -8.234 -4.416 4.215 1.00 91.44 86 CYS A O 1
ATOM 666 N N . ALA A 1 87 ? -6.081 -4.060 4.717 1.00 89.44 87 ALA A N 1
ATOM 667 C CA . ALA A 1 87 ? -6.244 -2.615 4.888 1.00 89.44 87 ALA A CA 1
ATOM 668 C C . ALA A 1 87 ? -5.272 -1.779 4.051 1.00 89.44 87 ALA A C 1
ATOM 670 O O . ALA A 1 87 ? -5.475 -0.570 3.936 1.00 89.44 87 ALA A O 1
ATOM 671 N N . ALA A 1 88 ? -4.245 -2.393 3.458 1.00 88.94 88 ALA A N 1
ATOM 672 C CA . ALA A 1 88 ? -3.298 -1.695 2.601 1.00 88.94 88 ALA A CA 1
ATOM 673 C C . ALA A 1 88 ? -2.695 -2.616 1.535 1.00 88.94 88 ALA A C 1
ATOM 675 O O . ALA A 1 88 ? -2.560 -3.823 1.726 1.00 88.94 88 ALA A O 1
ATOM 676 N N . VAL A 1 89 ? -2.292 -2.001 0.426 1.00 90.12 89 VAL A N 1
ATOM 677 C CA . VAL A 1 89 ? -1.421 -2.615 -0.577 1.00 90.12 89 VAL A CA 1
ATOM 678 C C . VAL A 1 89 ? -0.067 -1.941 -0.459 1.00 90.12 89 VAL A C 1
ATOM 680 O O . VAL A 1 89 ? 0.003 -0.711 -0.430 1.00 90.12 89 VAL A O 1
ATOM 683 N N . VAL A 1 90 ? 0.989 -2.736 -0.375 1.00 89.69 90 VAL A N 1
ATOM 684 C CA . VAL A 1 90 ? 2.361 -2.250 -0.236 1.00 89.69 90 VAL A CA 1
ATOM 685 C C . VAL A 1 90 ? 3.207 -2.750 -1.396 1.00 89.69 90 VAL A C 1
ATOM 687 O O . VAL A 1 90 ? 2.981 -3.837 -1.926 1.00 89.69 90 VAL A O 1
ATOM 690 N N . ALA A 1 91 ? 4.166 -1.934 -1.806 1.00 88.75 91 ALA A N 1
ATOM 691 C CA . ALA A 1 91 ? 5.141 -2.260 -2.830 1.00 88.75 91 ALA A CA 1
ATOM 692 C C . ALA A 1 91 ? 6.483 -1.682 -2.397 1.00 88.75 91 ALA A C 1
ATOM 694 O O . ALA A 1 91 ? 6.550 -0.511 -2.018 1.00 88.75 91 ALA A O 1
ATOM 695 N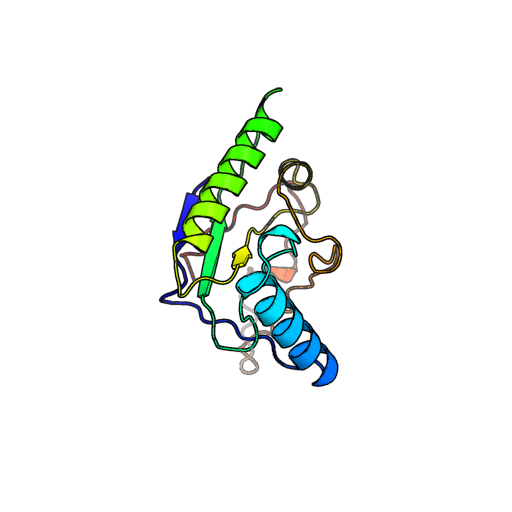 N . GLU A 1 92 ? 7.530 -2.491 -2.468 1.00 84.06 92 GLU A N 1
ATOM 696 C CA . GLU A 1 92 ? 8.897 -2.012 -2.319 1.00 84.06 92 GLU A CA 1
ATOM 697 C C . GLU A 1 92 ? 9.410 -1.566 -3.687 1.00 84.06 92 GLU A C 1
ATOM 699 O O . GLU A 1 92 ? 9.229 -2.267 -4.684 1.00 84.06 92 GLU A O 1
ATOM 704 N N . LEU A 1 93 ? 9.990 -0.369 -3.744 1.00 82.94 93 LEU A N 1
ATOM 705 C CA . LEU A 1 93 ? 10.487 0.234 -4.973 1.00 82.94 93 LEU A CA 1
ATOM 706 C C . LEU A 1 93 ? 11.840 0.877 -4.703 1.00 82.94 93 LEU A C 1
ATOM 708 O O . LEU A 1 93 ? 11.987 1.643 -3.747 1.00 82.94 93 LEU A O 1
ATOM 712 N N . GLY A 1 94 ? 12.799 0.616 -5.590 1.00 77.19 94 GLY A N 1
ATOM 713 C CA . GLY A 1 94 ? 14.093 1.287 -5.566 1.00 77.19 94 GLY A CA 1
ATOM 714 C C . GLY A 1 94 ? 13.942 2.801 -5.741 1.00 77.19 94 GLY A C 1
ATOM 715 O 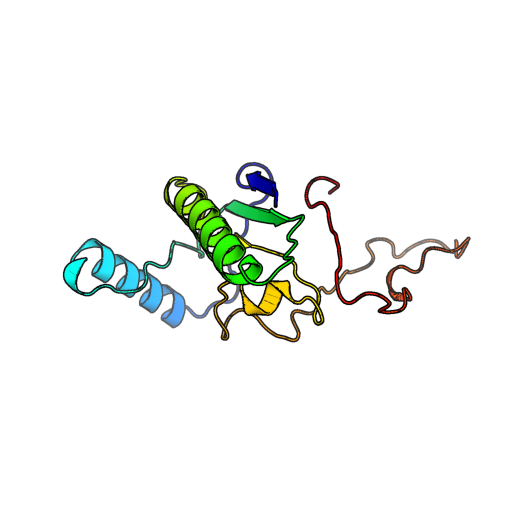O . GLY A 1 94 ? 13.018 3.288 -6.399 1.00 77.19 94 GLY A O 1
ATOM 716 N N . ARG A 1 95 ? 14.871 3.577 -5.168 1.00 76.44 95 ARG A N 1
ATOM 717 C CA . ARG A 1 95 ? 14.868 5.046 -5.301 1.00 76.44 95 ARG A CA 1
ATOM 718 C C . ARG A 1 95 ? 14.966 5.495 -6.765 1.00 76.44 95 ARG A C 1
ATOM 720 O O . ARG A 1 95 ? 14.317 6.472 -7.131 1.00 76.44 95 ARG A O 1
ATOM 727 N N . GLY A 1 96 ? 15.762 4.788 -7.570 1.00 78.75 96 GLY A N 1
ATOM 728 C CA . GLY A 1 96 ? 15.942 5.036 -9.004 1.00 78.75 96 GLY A CA 1
ATOM 729 C C . GLY A 1 96 ? 14.914 4.340 -9.899 1.00 78.75 96 GLY A C 1
ATOM 730 O O . GLY A 1 96 ? 14.962 4.507 -11.115 1.00 78.75 96 GLY A O 1
ATOM 731 N N . ASP A 1 97 ? 13.979 3.572 -9.331 1.00 84.88 97 ASP A N 1
ATOM 732 C CA . ASP A 1 97 ? 13.129 2.690 -10.122 1.00 84.88 97 ASP A CA 1
ATOM 733 C C . ASP A 1 97 ? 12.104 3.506 -10.938 1.00 84.88 97 ASP A C 1
ATOM 735 O O . ASP A 1 97 ? 11.272 4.217 -10.353 1.00 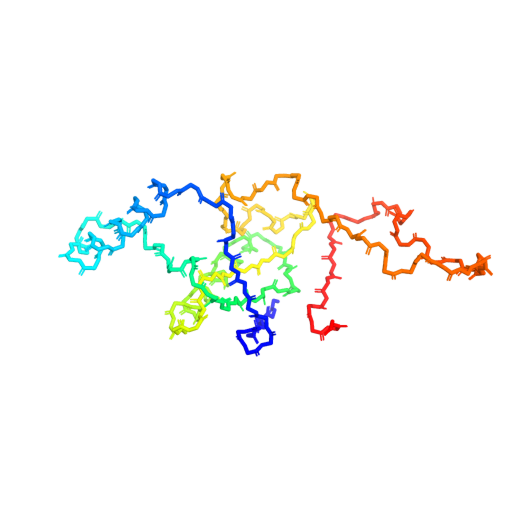84.88 97 ASP A O 1
ATOM 739 N N . PRO A 1 98 ? 12.084 3.396 -12.283 1.00 87.81 98 PRO A N 1
ATOM 740 C CA . PRO A 1 98 ? 11.115 4.104 -13.118 1.00 87.81 98 PRO A CA 1
ATOM 741 C C . PRO A 1 98 ? 9.657 3.757 -12.777 1.00 87.81 98 PRO A C 1
ATOM 743 O O . PRO A 1 98 ? 8.761 4.578 -12.995 1.00 87.81 98 PRO A O 1
ATOM 746 N N . VAL A 1 99 ? 9.395 2.575 -12.204 1.00 89.56 99 VAL A N 1
ATOM 747 C CA . VAL A 1 99 ? 8.075 2.143 -11.717 1.00 89.56 99 VAL A CA 1
ATOM 748 C C . VAL A 1 99 ? 7.494 3.105 -10.684 1.00 89.56 99 VAL A C 1
ATOM 750 O O . VAL A 1 99 ? 6.279 3.337 -10.673 1.00 89.56 99 VAL A O 1
ATOM 753 N N . ARG A 1 100 ? 8.343 3.739 -9.870 1.00 87.06 100 ARG A N 1
ATOM 754 C CA . ARG A 1 100 ? 7.938 4.694 -8.830 1.00 87.06 100 ARG A CA 1
ATOM 755 C C . ARG A 1 100 ? 7.096 5.850 -9.370 1.00 87.06 100 ARG A C 1
ATOM 757 O O . ARG A 1 100 ? 6.186 6.311 -8.685 1.00 87.06 100 ARG A O 1
ATOM 764 N N . ALA A 1 101 ? 7.333 6.281 -10.610 1.00 87.94 101 ALA A N 1
ATOM 765 C CA . ALA A 1 101 ? 6.561 7.351 -11.245 1.00 87.94 101 ALA A CA 1
ATOM 766 C C . ALA A 1 101 ? 5.113 6.944 -11.596 1.00 87.94 101 ALA A C 1
ATOM 768 O O . ALA A 1 101 ? 4.254 7.805 -11.810 1.00 87.94 101 ALA A O 1
ATOM 769 N N . ALA A 1 102 ? 4.827 5.643 -11.684 1.00 91.12 102 ALA A N 1
ATOM 770 C CA . ALA A 1 102 ? 3.516 5.123 -12.064 1.00 91.12 102 ALA A CA 1
ATOM 771 C C . ALA A 1 102 ? 2.723 4.536 -10.891 1.00 91.12 102 ALA A C 1
ATOM 773 O O . ALA A 1 102 ? 1.491 4.536 -10.958 1.00 91.12 102 ALA A O 1
ATOM 774 N N . VAL A 1 103 ? 3.394 4.056 -9.839 1.00 89.75 103 VAL A N 1
ATOM 775 C CA . VAL A 1 103 ? 2.743 3.477 -8.656 1.00 89.75 103 VAL A CA 1
ATOM 776 C C . VAL A 1 103 ? 2.116 4.586 -7.799 1.00 89.75 103 VAL A C 1
ATOM 778 O O . VAL A 1 103 ? 2.831 5.459 -7.291 1.00 89.75 103 VAL A O 1
ATOM 781 N N . PRO A 1 104 ? 0.781 4.582 -7.611 1.00 85.06 104 PRO A N 1
ATOM 782 C CA . PRO A 1 104 ? 0.119 5.556 -6.755 1.00 85.06 104 PRO A CA 1
ATOM 783 C C . PRO A 1 104 ? 0.572 5.384 -5.304 1.00 85.06 104 PRO A C 1
ATOM 785 O O . PRO A 1 104 ? 0.445 4.304 -4.738 1.00 85.06 104 PRO A O 1
ATOM 788 N N . HIS A 1 105 ? 1.052 6.460 -4.688 1.00 77.56 105 HIS A N 1
ATOM 789 C CA . HIS A 1 105 ? 1.452 6.468 -3.285 1.00 77.56 105 HIS A CA 1
ATOM 790 C C . HIS A 1 105 ? 0.986 7.755 -2.603 1.00 77.56 105 HIS A C 1
ATOM 792 O O . HIS A 1 105 ? 0.828 8.811 -3.225 1.00 77.56 105 HIS A O 1
ATOM 798 N N . TRP A 1 106 ? 0.748 7.679 -1.297 1.00 68.81 106 TRP A N 1
ATOM 799 C CA . TRP A 1 106 ? 0.429 8.852 -0.494 1.00 68.81 106 TRP A CA 1
ATOM 800 C C . TRP A 1 106 ? 1.720 9.561 -0.103 1.00 68.81 106 TRP A C 1
ATOM 802 O O . TRP A 1 106 ? 2.421 9.099 0.785 1.00 68.81 106 TRP A O 1
ATOM 812 N N . LYS A 1 107 ? 2.012 10.716 -0.711 1.00 64.25 107 LYS A N 1
ATOM 813 C CA . LYS A 1 107 ? 3.253 11.486 -0.472 1.00 64.25 107 LYS A CA 1
ATOM 814 C C . LYS A 1 107 ? 3.560 11.804 1.001 1.00 64.25 107 LYS A C 1
ATOM 816 O O . LYS A 1 107 ? 4.701 12.064 1.336 1.00 64.25 107 LYS A O 1
ATOM 821 N N . ARG A 1 108 ? 2.546 11.827 1.877 1.00 58.91 108 ARG A N 1
ATOM 822 C CA . ARG A 1 108 ? 2.712 12.057 3.328 1.00 58.91 108 ARG A CA 1
ATOM 823 C C . ARG A 1 108 ? 3.015 10.793 4.141 1.00 58.91 108 ARG A C 1
ATOM 825 O O . ARG A 1 108 ? 3.405 10.920 5.291 1.00 58.91 108 ARG A O 1
ATOM 832 N N . PHE A 1 109 ? 2.774 9.614 3.574 1.00 53.34 109 PHE A N 1
ATOM 833 C CA . PHE A 1 109 ? 3.013 8.311 4.208 1.00 53.34 109 PHE A CA 1
ATOM 834 C C . PHE A 1 109 ? 4.085 7.486 3.487 1.00 53.34 109 PHE A C 1
ATOM 836 O O . PHE A 1 109 ? 4.532 6.486 4.024 1.00 53.34 109 PHE A O 1
ATOM 843 N N . SER A 1 110 ? 4.464 7.887 2.275 1.00 54.06 110 SER A N 1
ATOM 844 C CA . SER A 1 110 ? 5.612 7.376 1.539 1.00 54.06 110 SER A CA 1
ATOM 845 C C . SER A 1 110 ? 6.761 8.330 1.824 1.00 54.06 110 SER A C 1
ATOM 847 O O . SER A 1 110 ? 6.826 9.405 1.224 1.00 54.06 110 SER A O 1
ATOM 849 N N . CYS A 1 111 ? 7.603 7.999 2.797 1.00 51.00 111 CYS A N 1
ATOM 850 C CA . CYS A 1 111 ? 8.784 8.806 3.059 1.00 51.00 111 CYS A CA 1
ATOM 851 C C . CYS A 1 111 ? 9.839 8.440 2.011 1.00 51.00 111 CYS A C 1
ATOM 853 O O . CYS A 1 111 ? 10.057 7.272 1.699 1.00 51.00 111 CYS A O 1
ATOM 855 N N . GLU A 1 112 ? 10.519 9.437 1.444 1.00 53.19 112 GLU A N 1
ATOM 856 C CA . GLU A 1 112 ? 11.695 9.180 0.594 1.00 53.19 112 GLU A CA 1
ATOM 857 C C . GLU A 1 112 ? 12.852 8.549 1.388 1.00 53.19 112 GLU A C 1
ATOM 859 O O . GLU A 1 112 ? 13.769 7.982 0.801 1.00 53.19 112 GLU A O 1
ATOM 864 N N . GLU A 1 113 ? 12.751 8.609 2.716 1.00 51.84 113 GLU A N 1
ATOM 865 C CA . GLU A 1 113 ? 13.692 8.116 3.714 1.00 51.84 113 GLU A CA 1
ATOM 866 C C . GLU A 1 113 ? 13.004 7.118 4.661 1.00 51.84 113 GLU A C 1
ATOM 868 O O . GLU A 1 113 ? 13.177 7.188 5.877 1.00 51.84 113 GLU A O 1
ATOM 873 N N . ASP A 1 114 ? 12.171 6.206 4.147 1.00 53.81 114 ASP A N 1
ATOM 874 C CA . ASP A 1 114 ? 11.756 5.052 4.952 1.00 53.81 114 ASP A CA 1
ATOM 875 C C . ASP A 1 114 ? 13.001 4.185 5.211 1.00 53.81 114 ASP A C 1
ATOM 877 O O . ASP A 1 114 ? 13.375 3.321 4.420 1.00 53.81 114 ASP A O 1
ATOM 881 N N . VAL A 1 115 ? 13.710 4.486 6.303 1.00 46.34 115 VAL A N 1
ATOM 882 C CA . VAL A 1 115 ? 14.891 3.744 6.739 1.00 46.34 115 VAL A CA 1
ATOM 883 C C . VAL A 1 115 ? 14.415 2.433 7.349 1.00 46.34 115 VAL A C 1
ATOM 885 O O . VAL A 1 115 ? 13.851 2.399 8.445 1.00 46.34 115 VAL A O 1
ATOM 888 N N . TRP A 1 116 ? 14.665 1.332 6.648 1.00 50.94 116 TRP A N 1
ATOM 889 C CA . TRP A 1 116 ? 14.499 -0.002 7.207 1.00 50.94 116 TRP A CA 1
ATOM 890 C C . TRP A 1 116 ? 15.648 -0.254 8.183 1.00 50.94 116 TRP A C 1
ATOM 892 O O . TRP A 1 116 ? 16.731 -0.699 7.813 1.00 50.94 116 TRP A O 1
ATOM 902 N N . CYS A 1 117 ? 15.426 0.076 9.455 1.00 45.81 117 CYS A N 1
ATOM 903 C CA . CYS A 1 117 ? 16.377 -0.215 10.521 1.00 45.81 117 CYS A CA 1
ATOM 904 C C . CYS A 1 117 ? 16.388 -1.724 10.802 1.00 45.81 117 CYS A C 1
ATOM 906 O O . CYS A 1 117 ? 15.635 -2.217 11.643 1.00 45.81 117 CYS A O 1
ATOM 908 N N . MET A 1 118 ? 17.252 -2.468 10.113 1.00 50.12 118 MET A N 1
ATOM 909 C CA . MET A 1 118 ? 17.505 -3.872 10.426 1.00 50.12 118 MET A CA 1
ATOM 910 C C . MET A 1 118 ? 18.415 -3.950 11.656 1.00 50.12 118 MET A C 1
ATOM 912 O O . MET A 1 118 ? 19.580 -3.559 11.621 1.00 50.12 118 MET A O 1
ATOM 916 N N . LYS A 1 119 ? 17.879 -4.428 12.782 1.00 50.41 119 LYS A N 1
ATOM 917 C CA . LYS A 1 119 ? 18.669 -4.667 13.995 1.00 50.41 119 LYS A CA 1
ATOM 918 C C . LYS A 1 119 ? 19.228 -6.086 13.954 1.00 50.41 119 LYS A C 1
ATOM 920 O O . LYS A 1 119 ? 18.459 -7.042 13.922 1.00 50.41 119 LYS A O 1
ATOM 925 N N . ARG A 1 120 ? 20.557 -6.227 14.008 1.00 56.47 120 ARG A N 1
ATOM 926 C CA . ARG A 1 120 ? 21.226 -7.534 14.098 1.00 56.47 120 ARG A CA 1
ATOM 927 C C . ARG A 1 120 ? 20.735 -8.283 15.342 1.00 56.47 120 ARG A C 1
ATOM 929 O O . ARG A 1 120 ? 20.854 -7.771 16.455 1.00 56.47 120 ARG A O 1
ATOM 936 N N . LEU A 1 121 ? 20.178 -9.480 15.153 1.00 54.62 121 LEU A N 1
ATOM 937 C CA . LEU A 1 121 ? 19.644 -10.306 16.244 1.00 54.62 121 LEU A CA 1
ATOM 938 C C . LEU A 1 121 ? 20.719 -11.134 16.977 1.00 54.62 121 LEU A C 1
ATOM 940 O O . LEU A 1 121 ? 20.399 -11.780 17.969 1.00 54.62 121 LEU A O 1
ATOM 944 N N . SER A 1 122 ? 21.992 -11.074 16.567 1.00 51.41 122 SER A N 1
ATOM 945 C CA . SER A 1 122 ? 23.116 -11.695 17.281 1.00 51.41 122 SER A CA 1
ATOM 946 C C . SER A 1 122 ? 24.066 -10.645 17.878 1.00 51.41 122 SER A C 1
ATOM 948 O O . SER A 1 122 ? 24.818 -9.941 17.194 1.00 51.41 122 SER A O 1
ATOM 950 N N . ALA A 1 123 ? 24.028 -10.540 19.203 1.00 52.03 123 ALA A N 1
ATOM 951 C CA . ALA A 1 123 ? 25.066 -9.923 20.018 1.00 52.03 123 ALA A CA 1
ATOM 952 C C . ALA A 1 123 ? 25.614 -11.011 20.946 1.00 52.03 123 ALA A C 1
ATOM 954 O O . ALA A 1 123 ? 25.129 -11.190 22.058 1.00 52.03 123 ALA A O 1
ATOM 955 N N . GLY A 1 124 ? 26.575 -11.787 20.452 1.00 50.19 124 GLY A N 1
ATOM 956 C CA . GLY A 1 124 ? 27.266 -12.793 21.249 1.00 50.19 124 GLY A CA 1
ATOM 957 C C . GLY A 1 124 ? 28.039 -13.763 20.370 1.00 50.19 124 GLY A C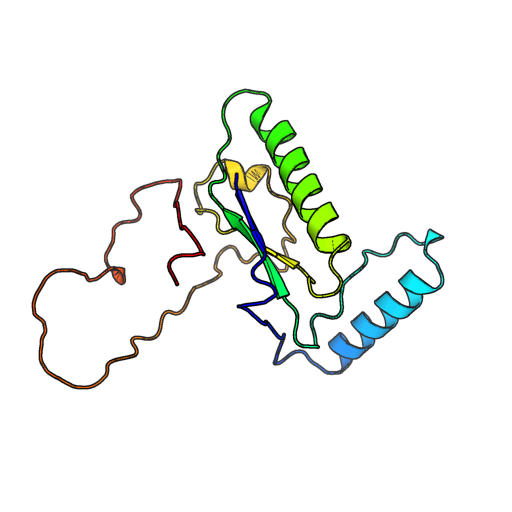 1
ATOM 958 O O . GLY A 1 124 ? 27.424 -14.558 19.669 1.00 50.19 124 GLY A O 1
ATOM 959 N N . GLY A 1 125 ? 29.367 -13.686 20.435 1.00 46.47 125 GLY A N 1
ATOM 960 C CA . GLY A 1 125 ? 30.288 -14.623 19.796 1.00 46.47 125 GLY A CA 1
ATOM 961 C C . GLY A 1 125 ? 31.147 -13.963 18.727 1.00 46.47 125 GLY A C 1
ATOM 962 O O . GLY A 1 125 ? 30.637 -13.559 17.685 1.00 46.47 125 GLY A O 1
ATOM 963 N N . ASP A 1 126 ? 32.441 -13.844 19.022 1.00 50.28 126 ASP A N 1
ATOM 964 C CA . ASP A 1 126 ? 33.510 -13.665 18.041 1.00 50.28 126 ASP A CA 1
ATOM 965 C C . ASP A 1 126 ? 33.399 -14.752 16.969 1.00 50.28 126 ASP A C 1
ATOM 967 O O . ASP A 1 126 ? 33.862 -15.861 17.186 1.00 50.28 126 ASP A O 1
ATOM 971 N N . ASP A 1 127 ? 32.783 -14.440 15.834 1.00 45.31 127 ASP A N 1
ATOM 972 C CA . ASP A 1 127 ? 32.977 -15.167 14.579 1.00 45.31 127 ASP A CA 1
ATOM 973 C C . ASP A 1 127 ? 32.727 -14.193 13.424 1.00 45.31 127 ASP A C 1
ATOM 975 O O . ASP A 1 127 ? 31.740 -14.237 12.690 1.00 45.31 127 ASP A O 1
ATOM 979 N N . ALA A 1 128 ? 33.662 -13.253 13.278 1.00 49.03 128 ALA A N 1
ATOM 980 C CA . ALA A 1 128 ? 33.866 -12.524 12.036 1.00 49.03 128 ALA A CA 1
ATOM 981 C C . ALA A 1 128 ? 34.496 -13.477 11.005 1.00 49.03 128 ALA A C 1
ATOM 983 O O . ALA A 1 128 ? 35.670 -13.357 10.659 1.00 49.03 128 ALA A O 1
ATOM 984 N N . ILE A 1 129 ? 33.727 -14.463 10.538 1.00 44.28 129 ILE A N 1
ATOM 985 C CA . ILE A 1 129 ? 34.127 -15.339 9.438 1.00 44.28 129 ILE A CA 1
ATOM 986 C C . ILE A 1 129 ? 33.217 -15.063 8.241 1.00 44.28 129 ILE A C 1
ATOM 988 O O . ILE A 1 129 ? 32.062 -15.459 8.211 1.00 44.28 129 ILE A O 1
ATOM 992 N N . HIS A 1 130 ? 33.821 -14.401 7.251 1.00 43.47 130 HIS A N 1
ATOM 993 C CA . HIS A 1 130 ? 33.426 -14.329 5.843 1.00 43.47 130 HIS A CA 1
ATOM 994 C C . HIS A 1 130 ? 32.094 -13.639 5.486 1.00 43.47 130 HIS A C 1
ATOM 996 O O . HIS A 1 130 ? 31.026 -14.230 5.483 1.00 43.47 130 HIS A O 1
ATOM 1002 N N . GLY A 1 131 ? 32.229 -12.419 4.959 1.00 46.28 131 GLY A N 1
ATOM 1003 C CA . GLY A 1 131 ? 31.812 -12.174 3.572 1.00 46.28 131 GLY A CA 1
ATOM 1004 C C . GLY A 1 131 ? 30.438 -11.568 3.312 1.00 46.28 131 GLY A C 1
ATOM 1005 O O . GLY A 1 131 ? 30.278 -10.987 2.247 1.00 46.28 131 GLY A O 1
ATOM 1006 N N . ASP A 1 132 ? 29.502 -11.602 4.257 1.00 47.84 132 ASP A N 1
ATOM 1007 C CA . ASP A 1 132 ? 28.119 -11.188 3.983 1.00 47.84 132 ASP A CA 1
ATOM 1008 C C . ASP A 1 132 ? 27.706 -9.972 4.818 1.00 47.84 132 ASP A C 1
ATOM 1010 O O . ASP A 1 132 ? 26.733 -9.986 5.571 1.00 47.84 132 ASP A O 1
ATOM 1014 N N . ASP A 1 133 ? 28.458 -8.878 4.688 1.00 53.16 133 ASP A N 1
ATOM 1015 C CA . ASP A 1 133 ? 27.988 -7.583 5.175 1.00 53.16 133 ASP A CA 1
ATOM 1016 C C . ASP A 1 133 ? 26.990 -7.010 4.161 1.00 53.16 133 ASP A C 1
ATOM 1018 O O . ASP A 1 133 ? 27.322 -6.173 3.322 1.00 53.16 133 ASP A O 1
ATOM 1022 N N . TRP A 1 134 ? 25.746 -7.498 4.189 1.00 51.62 134 TRP A N 1
ATOM 1023 C CA . TRP A 1 134 ? 24.677 -6.997 3.315 1.00 51.62 134 TRP A CA 1
ATOM 1024 C C . TRP A 1 134 ? 24.444 -5.486 3.496 1.00 51.62 134 TRP A C 1
ATOM 1026 O O . TRP A 1 134 ? 23.973 -4.830 2.568 1.00 51.62 134 TRP A O 1
ATOM 1036 N N . LEU A 1 135 ? 24.851 -4.916 4.640 1.00 51.12 135 LEU A N 1
ATOM 1037 C CA . LEU A 1 135 ? 24.832 -3.473 4.910 1.00 51.12 135 LEU A CA 1
ATOM 1038 C C . LEU A 1 135 ? 25.886 -2.693 4.100 1.00 51.12 135 LEU A C 1
ATOM 1040 O O . LEU A 1 135 ? 25.754 -1.480 3.955 1.00 51.12 135 LEU A O 1
ATOM 1044 N N . ALA A 1 136 ? 26.907 -3.369 3.564 1.00 52.78 136 ALA A N 1
ATOM 1045 C CA . ALA A 1 136 ? 27.973 -2.791 2.746 1.00 52.78 136 ALA A CA 1
ATOM 1046 C C . ALA A 1 136 ? 27.768 -3.001 1.235 1.00 52.78 136 ALA A C 1
ATOM 1048 O O . ALA A 1 136 ? 28.631 -2.621 0.438 1.00 52.78 136 ALA A O 1
ATOM 1049 N N . SER A 1 137 ? 26.639 -3.589 0.819 1.00 55.19 137 SER A N 1
ATOM 1050 C CA . SER A 1 137 ? 26.338 -3.785 -0.601 1.00 55.19 137 SER A CA 1
ATOM 1051 C C . SER A 1 137 ? 26.231 -2.427 -1.306 1.00 55.19 137 SER A C 1
ATOM 1053 O O . SER A 1 137 ? 25.411 -1.593 -0.912 1.00 55.19 137 SER A O 1
ATOM 1055 N N . PRO A 1 138 ? 27.042 -2.162 -2.346 1.00 55.97 138 PRO A N 1
ATOM 1056 C CA . PRO A 1 138 ? 26.987 -0.889 -3.043 1.00 55.97 138 PRO A CA 1
ATOM 1057 C C . PRO A 1 138 ? 25.638 -0.760 -3.761 1.00 55.97 138 PRO A C 1
ATOM 1059 O O . PRO A 1 138 ? 25.169 -1.710 -4.392 1.00 55.97 138 PRO A O 1
ATOM 1062 N N . ALA A 1 139 ? 25.019 0.423 -3.672 1.00 56.84 139 ALA A N 1
ATOM 1063 C CA . ALA A 1 139 ? 23.765 0.758 -4.348 1.00 56.84 139 ALA A CA 1
ATOM 1064 C C . ALA A 1 139 ? 23.977 0.741 -5.870 1.00 56.84 139 ALA A C 1
ATOM 1066 O O . ALA A 1 139 ? 24.293 1.758 -6.480 1.00 56.84 139 ALA A O 1
ATOM 1067 N N . THR A 1 140 ? 23.920 -0.441 -6.474 1.00 54.03 140 THR A N 1
ATOM 1068 C CA . THR A 1 140 ? 24.450 -0.672 -7.827 1.00 54.03 140 THR A CA 1
ATOM 1069 C C . THR A 1 140 ? 23.375 -0.819 -8.885 1.00 54.03 140 THR A C 1
ATOM 1071 O O . THR A 1 140 ? 23.701 -0.957 -10.060 1.00 54.03 140 THR A O 1
ATOM 1074 N N . THR A 1 141 ? 22.097 -0.752 -8.520 1.00 59.28 141 THR A N 1
ATOM 1075 C CA . THR A 1 141 ? 21.006 -0.865 -9.489 1.00 59.28 141 THR A CA 1
ATOM 1076 C C . THR A 1 141 ? 19.843 0.052 -9.140 1.00 59.28 141 THR A C 1
ATOM 1078 O O . THR A 1 141 ? 19.447 0.176 -7.984 1.00 59.28 141 THR A O 1
ATOM 1081 N N . ASP A 1 142 ? 19.278 0.683 -10.171 1.00 64.75 142 ASP A N 1
ATOM 1082 C CA . ASP A 1 142 ? 18.072 1.513 -10.058 1.00 64.75 142 ASP A CA 1
ATOM 1083 C C . ASP A 1 142 ? 16.841 0.692 -9.635 1.00 64.75 142 ASP A C 1
ATOM 1085 O O . ASP A 1 142 ? 15.881 1.239 -9.094 1.00 64.75 142 ASP A O 1
ATOM 1089 N N . VAL A 1 143 ? 16.884 -0.626 -9.856 1.00 63.59 143 VAL A N 1
ATOM 1090 C CA . VAL A 1 143 ? 15.805 -1.582 -9.594 1.00 63.59 143 VAL A CA 1
ATOM 1091 C C . VAL A 1 143 ? 16.282 -2.615 -8.577 1.00 63.59 143 VAL A C 1
ATOM 1093 O O . VAL A 1 143 ? 17.296 -3.273 -8.794 1.00 63.59 143 VAL A O 1
ATOM 1096 N N . ILE A 1 144 ? 15.520 -2.794 -7.499 1.00 65.56 144 ILE A N 1
ATOM 1097 C CA . ILE A 1 144 ? 15.741 -3.844 -6.499 1.00 65.56 144 ILE A CA 1
ATOM 1098 C C . ILE A 1 144 ? 14.592 -4.842 -6.628 1.00 65.56 144 ILE A C 1
ATOM 1100 O O . ILE A 1 144 ? 13.424 -4.452 -6.644 1.00 65.56 144 ILE A O 1
ATOM 1104 N N . PHE A 1 145 ? 14.917 -6.129 -6.744 1.00 69.19 145 PHE A N 1
ATOM 1105 C CA . PHE A 1 145 ? 13.928 -7.201 -6.720 1.00 69.19 145 PHE A CA 1
ATOM 1106 C C . PHE A 1 145 ? 14.021 -7.943 -5.389 1.00 69.19 145 PHE A C 1
ATOM 1108 O O . PHE A 1 145 ? 15.025 -8.594 -5.114 1.00 69.19 145 PHE A O 1
ATOM 1115 N N . VAL A 1 146 ? 12.958 -7.855 -4.594 1.00 66.88 146 VAL A N 1
ATOM 1116 C CA . VAL A 1 146 ? 12.779 -8.626 -3.360 1.00 66.88 146 VAL A CA 1
ATOM 1117 C C . VAL A 1 146 ? 11.581 -9.548 -3.557 1.00 66.88 146 VAL A C 1
ATOM 1119 O O . VAL A 1 146 ? 10.512 -9.091 -3.978 1.00 66.88 146 VAL A O 1
ATOM 1122 N N . ASP A 1 147 ? 11.745 -10.841 -3.275 1.00 76.69 147 ASP A N 1
ATOM 1123 C CA . ASP A 1 147 ? 10.612 -11.757 -3.150 1.00 76.69 147 ASP A CA 1
ATOM 1124 C C . ASP A 1 147 ? 10.155 -11.779 -1.684 1.00 76.69 147 ASP A C 1
ATOM 1126 O O . ASP A 1 147 ? 10.844 -12.330 -0.827 1.00 76.69 147 ASP A O 1
ATOM 1130 N N . PRO A 1 148 ? 8.991 -11.196 -1.360 1.00 72.31 148 PRO A N 1
ATOM 1131 C CA . PRO A 1 148 ? 8.531 -11.089 0.017 1.00 72.31 148 PRO A CA 1
ATOM 1132 C C . PRO A 1 148 ? 8.134 -12.435 0.642 1.00 72.31 148 PRO A C 1
ATOM 1134 O O . PRO A 1 148 ? 7.782 -12.474 1.815 1.00 72.31 148 PRO A O 1
ATOM 1137 N N . ARG A 1 149 ? 8.144 -13.536 -0.115 1.00 74.00 149 ARG A N 1
ATOM 1138 C CA . ARG A 1 149 ? 7.766 -14.870 0.377 1.00 74.00 149 ARG A CA 1
ATOM 1139 C C . ARG A 1 149 ? 8.929 -15.657 0.973 1.00 74.00 149 ARG A C 1
ATOM 1141 O O . ARG A 1 149 ? 8.683 -16.710 1.546 1.00 74.00 149 ARG A O 1
ATOM 1148 N N . GLU A 1 150 ? 10.162 -15.190 0.807 1.00 68.06 150 GLU A N 1
ATOM 1149 C CA . GLU A 1 150 ? 11.361 -15.883 1.300 1.00 68.06 150 GLU A CA 1
ATOM 1150 C C . GLU A 1 150 ? 11.684 -15.572 2.780 1.00 68.06 150 GLU A C 1
ATOM 1152 O O . GLU A 1 150 ? 12.758 -15.931 3.258 1.00 68.06 150 GLU A O 1
ATOM 1157 N N . PHE A 1 151 ? 10.755 -14.934 3.509 1.00 57.41 151 PHE A N 1
ATOM 1158 C CA . PHE A 1 151 ? 10.883 -14.556 4.925 1.00 57.41 151 PHE A CA 1
ATOM 1159 C C . PHE A 1 151 ? 10.196 -15.527 5.894 1.00 57.41 151 PHE A C 1
ATOM 1161 O O . PHE A 1 151 ? 9.093 -16.028 5.568 1.00 57.41 151 PHE A O 1
#

Foldseek 3Di:
DDKDFCLPPDWAADPDDDPVVLVVLVVLQVCCVVCVVVVRPHQPNRHPTATEMEDFPQDADDPCRLVVLLVVLVVRVVVQVVDPRHRYYDYDFALLHPSVVRRDDDPVPDDSCPDPPDDDPDDDDPDPDDDDPVVPPPPDDNGDGDDPVVD

Organism: Ensete ventricosum (NCBI:txid4639)